Protein AF-A0A673D0E1-F1 (afdb_monomer_lite)

Secondary structure (DSSP, 8-state):
------EETTEE----------SSTT---SEEEEEEEETTEEEEEEEEEEEEESSSSS--SEEEEEEEEEEEPPSS--S---EEEEEEEEEEEE-----------------EEEEEEEEEEEEEES-TT---HHHHHH-SS-EEEEEEEEEEESSPPPHHHHHHHHHHHHHHHHTTSS--

Radius of gyration: 20.03 Å; chains: 1; bounding box: 49×39×61 Å

InterPro domains:
  IPR021748 Protein of unknown function DUF3314 [PF11771] (16-170)

Structure (mmCIF, N/CA/C/O backbone):
data_AF-A0A673D0E1-F1
#
_entry.id   AF-A0A673D0E1-F1
#
loop_
_atom_site.group_PDB
_atom_site.id
_atom_site.type_symbol
_atom_site.label_atom_id
_atom_site.label_alt_id
_atom_site.label_comp_id
_atom_site.label_asym_id
_atom_site.label_entity_id
_atom_site.label_seq_id
_atom_site.pdbx_PDB_ins_code
_atom_site.Cartn_x
_atom_site.Cartn_y
_atom_site.Cartn_z
_atom_site.occupancy
_atom_site.B_iso_or_equiv
_atom_site.auth_seq_id
_atom_site.auth_comp_id
_atom_site.auth_asym_id
_atom_site.auth_atom_id
_atom_site.pdbx_PDB_model_num
ATOM 1 N N . MET A 1 1 ? 26.135 4.355 1.990 1.00 23.53 1 MET A N 1
ATOM 2 C CA . MET A 1 1 ? 25.530 5.507 2.688 1.00 23.53 1 MET A CA 1
ATOM 3 C C . MET A 1 1 ? 24.020 5.327 2.595 1.00 23.53 1 MET A C 1
ATOM 5 O O . MET A 1 1 ? 23.536 5.134 1.491 1.00 23.53 1 MET A O 1
ATOM 9 N N . LYS A 1 2 ? 23.301 5.183 3.714 1.00 25.58 2 LYS A N 1
ATOM 10 C CA . LYS A 1 2 ? 21.845 4.952 3.710 1.00 25.58 2 LYS A CA 1
ATOM 11 C C . LYS A 1 2 ? 21.182 6.188 4.296 1.00 25.58 2 LYS A C 1
ATOM 13 O O . LYS A 1 2 ? 21.363 6.458 5.477 1.00 25.58 2 LYS A O 1
ATOM 18 N N . GLU A 1 3 ? 20.468 6.926 3.461 1.00 24.88 3 GLU A N 1
ATOM 19 C CA . GLU A 1 3 ? 19.667 8.064 3.897 1.00 24.88 3 GLU A CA 1
ATOM 20 C C . GLU A 1 3 ? 18.455 7.566 4.690 1.00 24.88 3 GLU A C 1
ATOM 22 O O . GLU A 1 3 ? 17.753 6.632 4.284 1.00 24.88 3 GLU A O 1
ATOM 27 N N . ILE A 1 4 ? 18.249 8.172 5.856 1.00 34.53 4 ILE A N 1
ATOM 28 C CA . ILE A 1 4 ? 17.108 7.944 6.736 1.00 34.53 4 ILE A CA 1
ATOM 29 C C . ILE A 1 4 ? 16.343 9.266 6.775 1.00 34.53 4 ILE A C 1
ATOM 31 O O . ILE A 1 4 ? 16.843 10.259 7.295 1.00 34.53 4 ILE A O 1
ATOM 35 N N . CYS A 1 5 ? 15.144 9.273 6.197 1.00 30.80 5 CYS A N 1
ATOM 36 C CA . CYS A 1 5 ? 14.224 10.403 6.249 1.00 30.80 5 CYS A CA 1
ATOM 37 C C . CYS A 1 5 ? 13.431 10.367 7.566 1.00 30.80 5 CYS A C 1
ATOM 39 O O . CYS A 1 5 ? 12.703 9.402 7.804 1.00 30.80 5 CYS A O 1
ATOM 41 N N . LEU A 1 6 ? 13.531 11.410 8.394 1.00 36.75 6 LEU A N 1
ATOM 42 C CA . LEU A 1 6 ? 12.628 11.650 9.527 1.00 36.75 6 LEU A CA 1
ATOM 43 C C . LEU A 1 6 ? 11.684 12.803 9.182 1.00 36.75 6 LEU A C 1
ATOM 45 O O . LEU A 1 6 ? 12.136 13.833 8.694 1.00 36.75 6 LEU A O 1
ATOM 49 N N . PHE A 1 7 ? 10.390 12.630 9.453 1.00 33.84 7 PHE A N 1
ATOM 50 C CA . PHE A 1 7 ? 9.336 13.610 9.185 1.00 33.84 7 PHE A CA 1
ATOM 51 C C . PHE A 1 7 ? 8.850 14.230 10.495 1.00 33.84 7 PHE A C 1
ATOM 53 O O . PHE A 1 7 ? 8.348 13.515 11.358 1.00 33.84 7 PHE A O 1
ATOM 60 N N . ASN A 1 8 ? 8.960 15.551 10.633 1.00 34.22 8 ASN A N 1
ATOM 61 C CA . ASN A 1 8 ? 8.348 16.329 11.706 1.00 34.22 8 ASN A CA 1
ATOM 62 C C . ASN A 1 8 ? 7.385 17.347 11.077 1.00 34.22 8 ASN A C 1
ATOM 64 O O . ASN A 1 8 ? 7.804 18.180 10.275 1.00 34.22 8 ASN A O 1
ATOM 68 N N . ASN A 1 9 ? 6.092 17.259 11.404 1.00 30.72 9 ASN A N 1
ATOM 69 C CA . ASN A 1 9 ? 5.038 18.140 10.881 1.00 30.72 9 ASN A CA 1
ATOM 70 C C . ASN A 1 9 ? 5.039 18.281 9.343 1.00 30.72 9 ASN A C 1
ATOM 72 O O . ASN A 1 9 ? 4.954 19.387 8.812 1.00 30.72 9 ASN A O 1
ATOM 76 N N . GLY A 1 10 ? 5.204 17.168 8.617 1.00 37.53 10 GLY A N 1
ATOM 77 C CA . GLY A 1 10 ? 5.241 17.169 7.146 1.00 37.53 10 GLY A CA 1
ATOM 78 C C . GLY A 1 10 ? 6.510 17.775 6.529 1.00 37.53 10 GLY A C 1
ATOM 79 O O . GLY A 1 10 ? 6.596 17.897 5.313 1.00 37.53 10 GLY A O 1
ATOM 80 N N . LYS A 1 11 ? 7.518 18.134 7.335 1.00 31.80 11 LYS A N 1
ATOM 81 C CA . LYS A 1 11 ? 8.852 18.532 6.864 1.00 31.80 11 LYS A CA 1
ATOM 82 C C . LYS A 1 11 ? 9.891 17.505 7.290 1.00 31.80 11 LYS A C 1
ATOM 84 O O . LYS A 1 11 ? 9.876 17.032 8.425 1.00 31.80 11 LYS A O 1
ATOM 89 N N . ALA A 1 12 ? 10.813 17.172 6.391 1.00 37.88 12 ALA A N 1
ATOM 90 C CA . ALA A 1 12 ? 11.964 16.358 6.749 1.00 37.88 12 ALA A CA 1
ATOM 91 C C . ALA A 1 12 ? 12.823 17.131 7.767 1.00 37.88 12 ALA A C 1
ATOM 93 O O . ALA A 1 12 ? 13.423 18.150 7.427 1.00 37.88 12 ALA A O 1
ATOM 94 N N . VAL A 1 13 ? 12.847 16.688 9.025 1.00 35.25 13 VAL A N 1
ATOM 95 C CA . VAL A 1 13 ? 13.674 17.285 10.080 1.00 35.25 13 VAL A CA 1
ATOM 96 C C . VAL A 1 13 ? 14.660 16.225 10.529 1.00 35.25 13 VAL A C 1
ATOM 98 O O . VAL A 1 13 ? 14.299 15.246 11.178 1.00 35.25 13 VAL A O 1
ATOM 101 N N . VAL A 1 14 ? 15.927 16.420 10.174 1.00 37.91 14 VAL A N 1
ATOM 102 C CA . VAL A 1 14 ? 17.034 15.629 10.710 1.00 37.91 14 VAL A CA 1
ATOM 103 C C . VAL A 1 14 ? 17.244 16.057 12.161 1.00 37.91 14 VAL A C 1
ATOM 105 O O . VAL A 1 14 ? 17.975 17.007 12.410 1.00 37.91 14 VAL A O 1
ATOM 108 N N . SER A 1 15 ? 16.585 15.398 13.119 1.00 30.81 15 SER A N 1
ATOM 109 C CA . SER A 1 15 ? 17.061 15.338 14.508 1.00 30.81 15 SER A CA 1
ATOM 110 C C . SER A 1 15 ? 16.283 14.327 15.361 1.00 30.81 15 SER A C 1
ATOM 112 O O . SER A 1 15 ? 15.064 14.215 15.263 1.00 30.81 15 SER A O 1
ATOM 114 N N . SER A 1 16 ? 17.021 13.662 16.254 1.00 31.12 16 SER A N 1
ATOM 115 C CA . SER A 1 16 ? 16.636 12.690 17.293 1.00 31.12 16 SER A CA 1
ATOM 116 C C . SER A 1 16 ? 16.099 11.327 16.829 1.00 31.12 16 SER A C 1
ATOM 118 O O . SER A 1 16 ? 14.975 11.145 16.374 1.00 31.12 16 SER A O 1
ATOM 120 N N . VAL A 1 17 ? 16.991 10.351 16.981 1.00 32.88 17 VAL A N 1
ATOM 121 C CA . VAL A 1 17 ? 16.910 8.949 16.588 1.00 32.88 17 VAL A CA 1
ATOM 122 C C . VAL A 1 17 ? 16.310 8.125 17.733 1.00 32.88 17 VAL A C 1
ATOM 124 O O . VAL A 1 17 ? 16.842 8.155 18.838 1.00 32.88 17 VAL A O 1
ATOM 127 N N . LEU A 1 18 ? 15.278 7.320 17.468 1.00 33.28 18 LEU A N 1
ATOM 128 C CA . LEU A 1 18 ? 14.985 6.125 18.270 1.00 33.28 18 LEU A CA 1
ATOM 129 C C . LEU A 1 18 ? 15.336 4.891 17.435 1.00 33.28 18 LEU A C 1
ATOM 131 O O . LEU A 1 18 ? 14.506 4.294 16.754 1.00 33.28 18 LEU A O 1
ATOM 135 N N . THR A 1 19 ? 16.617 4.534 17.452 1.00 37.56 19 THR A N 1
ATOM 136 C CA . THR A 1 19 ? 17.104 3.217 17.039 1.00 37.56 19 THR A CA 1
ATOM 137 C C . THR A 1 19 ? 16.927 2.263 18.207 1.00 37.56 19 THR A C 1
ATOM 139 O O . THR A 1 19 ? 17.560 2.450 19.244 1.00 37.56 19 THR A O 1
ATOM 142 N N . VAL A 1 20 ? 16.156 1.191 18.034 1.00 35.12 20 VAL A N 1
ATOM 143 C CA . VAL A 1 20 ? 16.346 -0.006 18.863 1.00 35.12 20 VAL A CA 1
ATOM 144 C C . VAL A 1 20 ? 17.598 -0.704 18.332 1.00 35.12 20 VAL A C 1
ATOM 146 O O . VAL A 1 20 ? 17.530 -1.522 17.417 1.00 35.12 20 VAL A O 1
ATOM 149 N N . SER A 1 21 ? 18.770 -0.322 18.842 1.00 34.78 21 SER A N 1
ATOM 150 C CA . SER A 1 21 ? 19.988 -1.110 18.665 1.00 34.78 21 SER A CA 1
ATOM 151 C C . SER A 1 21 ? 19.956 -2.248 19.682 1.00 34.78 21 SER A C 1
ATOM 153 O O . SER A 1 21 ? 20.220 -2.029 20.862 1.00 34.78 21 SER A O 1
ATOM 155 N N . SER A 1 22 ? 19.623 -3.469 19.265 1.00 33.94 22 SER A N 1
ATOM 156 C CA . SER A 1 22 ? 19.934 -4.631 20.099 1.00 33.94 22 SER A CA 1
ATOM 157 C C . SER A 1 22 ? 21.451 -4.829 20.083 1.00 33.94 22 SER A C 1
ATOM 159 O O . SER A 1 22 ? 22.035 -5.012 19.014 1.00 33.94 22 SER A O 1
ATOM 161 N N . TYR A 1 23 ? 22.086 -4.778 21.254 1.00 34.69 23 TYR A N 1
ATOM 162 C CA . TYR A 1 23 ? 23.536 -4.863 21.473 1.00 34.69 23 TYR A CA 1
ATOM 163 C C . TYR A 1 23 ? 24.129 -6.264 21.235 1.00 34.69 23 TYR A C 1
ATOM 165 O O . TYR A 1 23 ? 24.947 -6.732 22.015 1.00 34.69 23 TYR A O 1
ATOM 173 N N . HIS A 1 24 ? 23.756 -6.937 20.146 1.00 31.91 24 HIS A N 1
ATOM 174 C CA . HIS A 1 24 ? 24.491 -8.101 19.661 1.00 31.91 24 HIS A CA 1
ATOM 175 C C . HIS A 1 24 ? 24.636 -8.056 18.138 1.00 31.91 24 HIS A C 1
ATOM 177 O O . HIS A 1 24 ? 23.670 -8.023 17.374 1.00 31.91 24 HIS A O 1
ATOM 183 N N . SER A 1 25 ? 25.895 -8.026 17.708 1.00 40.81 25 SER A N 1
ATOM 184 C CA . SER A 1 25 ? 26.348 -8.038 16.323 1.00 40.81 25 SER A CA 1
ATOM 185 C C . SER A 1 25 ? 25.920 -9.329 15.624 1.00 40.81 25 SER A C 1
ATOM 187 O O . SER A 1 25 ? 26.604 -10.338 15.735 1.00 40.81 25 SER A O 1
ATOM 189 N N . THR A 1 26 ? 24.764 -9.310 14.958 1.00 39.06 26 THR A N 1
ATOM 190 C CA . THR A 1 26 ? 24.375 -10.164 13.805 1.00 39.06 26 THR A CA 1
ATOM 191 C C . THR A 1 26 ? 22.923 -9.934 13.368 1.00 39.06 26 THR A C 1
ATOM 193 O O . THR A 1 26 ? 22.575 -10.303 12.251 1.00 39.06 26 THR A O 1
ATOM 196 N N . SER A 1 27 ? 22.080 -9.269 14.164 1.00 40.31 27 SER A N 1
ATOM 197 C CA . SER A 1 27 ? 20.685 -9.005 13.787 1.00 40.31 27 SER A CA 1
ATOM 198 C C . SER A 1 27 ? 20.469 -7.529 13.442 1.00 40.31 27 SER A C 1
ATOM 200 O O . SER A 1 27 ? 20.112 -6.713 14.288 1.00 40.31 27 SER A O 1
ATOM 202 N N . VAL A 1 28 ? 20.723 -7.151 12.185 1.00 45.75 28 VAL A N 1
ATOM 203 C CA . VAL A 1 28 ? 20.262 -5.854 11.666 1.00 45.75 28 VAL A CA 1
ATOM 204 C C . VAL A 1 28 ? 18.801 -6.032 11.277 1.00 45.75 28 VAL A C 1
ATOM 206 O O . VAL A 1 28 ? 18.504 -6.759 10.329 1.00 45.75 28 VAL A O 1
ATOM 209 N N . SER A 1 29 ? 17.894 -5.379 12.006 1.00 46.56 29 SER A N 1
ATOM 210 C CA . SER A 1 29 ? 16.460 -5.423 11.714 1.00 46.56 29 SER A CA 1
ATOM 211 C C . SER A 1 29 ? 16.198 -5.112 10.232 1.00 46.56 29 SER A C 1
ATOM 213 O O . SER A 1 29 ? 16.750 -4.166 9.664 1.00 46.56 29 SER A O 1
ATOM 215 N N . HIS A 1 30 ? 15.38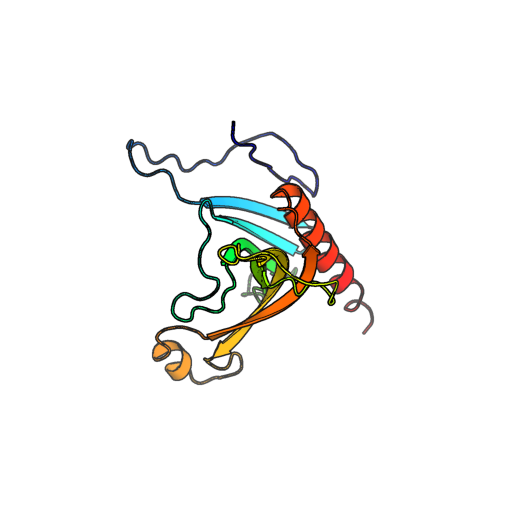2 -5.930 9.566 1.00 54.06 30 HIS A N 1
ATOM 216 C CA . HIS A 1 30 ? 15.152 -5.853 8.117 1.00 54.06 30 HIS A CA 1
ATOM 217 C C . HIS A 1 30 ? 14.231 -4.696 7.690 1.00 54.06 30 HIS A C 1
ATOM 219 O O . HIS A 1 30 ? 13.789 -4.660 6.537 1.00 54.06 30 HIS A O 1
ATOM 225 N N . PHE A 1 31 ? 13.937 -3.756 8.591 1.00 57.72 31 PHE A N 1
ATOM 226 C CA . PHE A 1 31 ? 13.045 -2.638 8.327 1.00 57.72 31 PHE A CA 1
ATOM 227 C C . PHE A 1 31 ? 13.369 -1.383 9.152 1.00 57.72 31 PHE A C 1
ATOM 229 O O . PHE A 1 31 ? 14.019 -1.453 10.193 1.00 57.72 31 PHE A O 1
ATOM 236 N N . TYR A 1 32 ? 12.868 -0.237 8.685 1.00 68.12 32 TYR A N 1
ATOM 237 C CA . TYR A 1 32 ? 12.863 1.042 9.410 1.00 68.12 32 TYR A CA 1
ATOM 238 C C . TYR A 1 32 ? 11.431 1.391 9.827 1.00 68.12 32 TYR A C 1
ATOM 240 O O . TYR A 1 32 ? 10.517 1.163 9.032 1.00 68.12 32 TYR A O 1
ATOM 248 N N . ILE A 1 33 ? 11.239 1.948 11.030 1.00 75.56 33 ILE A N 1
ATOM 249 C CA . ILE A 1 33 ? 9.941 2.446 11.515 1.00 75.56 33 ILE A CA 1
ATOM 250 C C . ILE A 1 33 ? 10.039 3.945 11.791 1.00 75.56 33 ILE A C 1
ATOM 252 O O . ILE A 1 33 ? 11.016 4.398 12.380 1.00 75.56 33 ILE A O 1
ATOM 256 N N . GLY A 1 34 ? 9.015 4.696 11.396 1.00 79.44 34 GLY A N 1
ATOM 257 C CA . GLY A 1 34 ? 8.813 6.085 11.803 1.00 79.44 34 GLY A CA 1
ATOM 258 C C . GLY A 1 34 ? 7.341 6.353 12.092 1.00 79.44 34 GLY A C 1
ATOM 259 O O . GLY A 1 34 ? 6.479 5.587 11.670 1.00 79.44 34 GLY A O 1
ATOM 260 N N . GLN A 1 35 ? 7.038 7.433 12.804 1.00 83.00 35 GLN A N 1
ATOM 2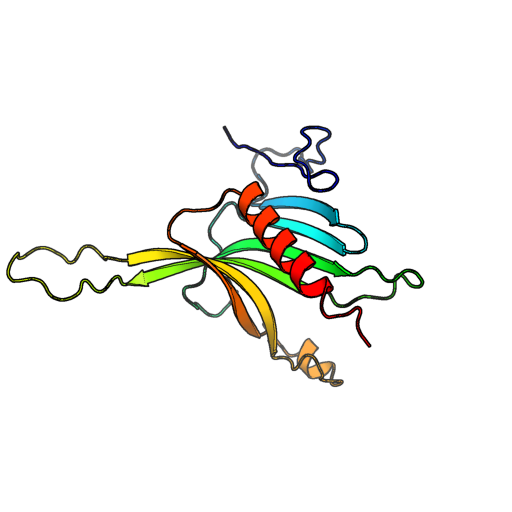61 C CA . GLN A 1 35 ? 5.664 7.862 13.048 1.00 83.00 35 GLN A CA 1
ATOM 262 C C . GLN A 1 35 ? 5.581 9.384 13.014 1.00 83.00 35 GLN A C 1
ATOM 264 O O . GLN A 1 35 ? 6.482 10.059 13.504 1.00 83.00 35 GLN A O 1
ATOM 269 N N . PHE A 1 36 ? 4.499 9.912 12.454 1.00 81.25 36 PHE A N 1
ATOM 270 C CA . PHE A 1 36 ? 4.193 11.339 12.467 1.00 81.25 36 PHE A CA 1
ATOM 271 C C . PHE A 1 36 ? 2.677 11.559 12.517 1.00 81.25 36 PHE A C 1
ATOM 273 O O . PHE A 1 36 ? 1.898 10.633 12.281 1.00 81.25 36 PHE A O 1
ATOM 280 N N . CYS A 1 37 ? 2.263 12.786 12.827 1.00 81.94 37 CYS A N 1
ATOM 281 C CA . CYS A 1 37 ? 0.866 13.203 12.755 1.00 81.94 37 CYS A CA 1
ATOM 282 C C . CYS A 1 37 ? 0.684 14.279 11.677 1.00 81.94 37 CYS A C 1
ATOM 284 O O . C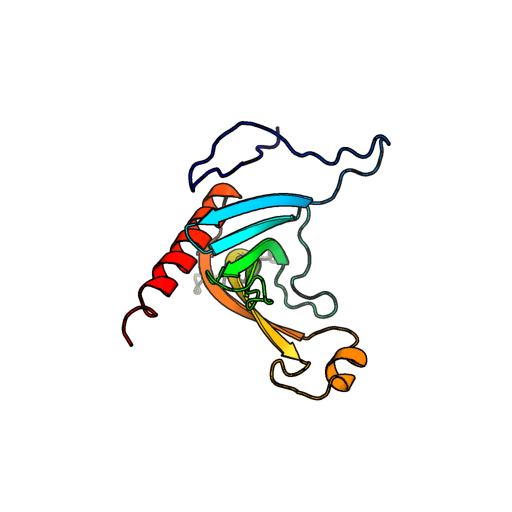YS A 1 37 ? 1.549 15.135 11.490 1.00 81.94 37 CYS A O 1
ATOM 286 N N . LEU A 1 38 ? -0.451 14.232 10.987 1.00 81.00 38 LEU A N 1
ATOM 287 C CA . LEU A 1 38 ? -0.934 15.216 10.026 1.00 81.00 38 LEU A CA 1
ATOM 288 C C . LEU A 1 38 ? -2.340 15.640 10.472 1.00 81.00 38 LEU A C 1
ATOM 290 O O . LEU A 1 38 ? -3.327 14.959 10.195 1.00 81.00 38 LEU A O 1
ATOM 294 N N . GLY A 1 39 ? -2.422 16.717 11.256 1.00 82.88 39 GLY A N 1
ATOM 295 C CA . GLY A 1 39 ? -3.658 17.091 11.951 1.00 82.88 39 GLY A CA 1
ATOM 296 C C . GLY A 1 39 ? -4.139 15.968 12.881 1.00 82.88 39 GLY A C 1
ATOM 297 O O . GLY A 1 39 ? -3.380 15.487 13.719 1.00 82.88 39 GLY A O 1
ATOM 298 N N . GLN A 1 40 ? -5.385 15.524 12.695 1.00 84.38 40 GLN A N 1
ATOM 299 C CA . GLN A 1 40 ? -5.989 14.396 13.419 1.00 84.38 40 GLN A CA 1
ATOM 300 C C . GLN A 1 40 ? -5.592 13.016 12.858 1.00 84.38 40 GLN A C 1
ATOM 302 O O . GLN A 1 40 ? -6.099 12.000 13.315 1.00 84.38 40 GLN A O 1
ATOM 307 N N . ILE A 1 41 ? -4.713 12.928 11.857 1.00 84.50 41 ILE A N 1
ATOM 308 C CA . ILE A 1 41 ? -4.269 11.643 11.305 1.00 84.50 41 ILE A CA 1
ATOM 309 C C . ILE A 1 41 ? -2.906 11.280 11.883 1.00 84.50 41 ILE A C 1
ATOM 311 O O . ILE A 1 41 ? -1.937 12.012 11.708 1.00 84.50 41 ILE A O 1
ATOM 315 N N . ARG A 1 42 ? -2.792 10.108 12.502 1.00 86.62 42 ARG A N 1
ATOM 316 C CA . ARG A 1 42 ? -1.518 9.491 12.878 1.00 86.62 42 ARG A CA 1
ATOM 317 C C . ARG A 1 42 ? -1.094 8.502 11.798 1.00 86.62 42 ARG A C 1
ATOM 319 O O . ARG A 1 42 ? -1.866 7.629 11.417 1.00 86.62 42 ARG A O 1
ATOM 326 N N . VAL A 1 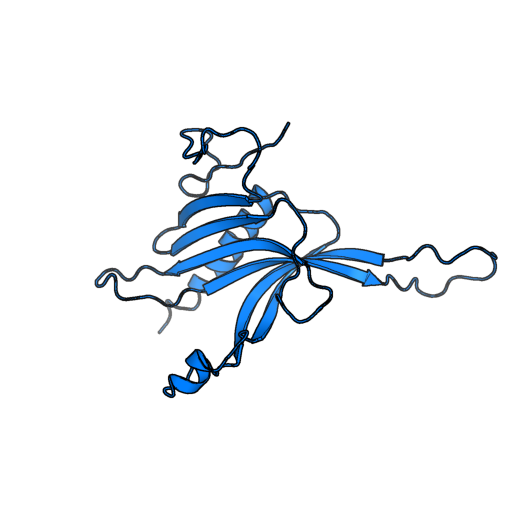43 ? 0.150 8.607 11.344 1.00 85.50 43 VAL A N 1
ATOM 327 C CA . VAL A 1 43 ? 0.729 7.715 10.336 1.00 85.50 43 VAL A CA 1
ATOM 328 C C . VAL A 1 43 ? 1.966 7.034 10.907 1.00 85.50 43 VAL A C 1
ATOM 330 O O . VAL A 1 43 ? 2.921 7.705 11.294 1.00 85.50 43 VAL A O 1
ATOM 333 N N . THR A 1 44 ? 1.973 5.701 10.931 1.00 87.81 44 THR A N 1
ATOM 334 C CA . THR A 1 44 ? 3.151 4.888 11.267 1.00 87.81 44 THR A CA 1
ATOM 335 C C . THR A 1 44 ? 3.697 4.229 10.005 1.00 87.81 44 THR A C 1
ATOM 337 O O . THR A 1 44 ? 3.026 3.416 9.372 1.00 87.81 44 THR A O 1
ATOM 340 N N . THR A 1 45 ? 4.934 4.553 9.656 1.00 87.31 45 THR A N 1
ATOM 341 C CA . THR A 1 45 ? 5.637 4.100 8.455 1.00 87.31 45 THR A CA 1
ATOM 342 C C . THR A 1 45 ? 6.537 2.914 8.768 1.00 87.31 45 THR A C 1
ATOM 344 O O . THR A 1 45 ? 7.271 2.933 9.750 1.00 87.31 45 THR A O 1
ATOM 347 N N . PHE A 1 46 ? 6.545 1.918 7.887 1.00 85.75 46 PHE A N 1
ATOM 348 C CA . PHE A 1 46 ? 7.427 0.756 7.914 1.00 85.75 46 PHE A CA 1
ATOM 349 C C . PHE A 1 46 ? 8.076 0.607 6.536 1.00 85.75 46 PHE A C 1
ATOM 351 O O . PHE A 1 46 ? 7.372 0.527 5.532 1.00 85.75 46 PHE A O 1
ATOM 358 N N . ARG A 1 47 ? 9.406 0.538 6.457 1.00 85.25 47 ARG A N 1
ATOM 359 C CA . ARG A 1 47 ? 10.128 0.306 5.194 1.00 85.25 47 ARG A CA 1
ATOM 360 C C . ARG A 1 47 ? 10.817 -1.042 5.204 1.00 85.25 47 ARG A C 1
ATOM 362 O O . ARG A 1 47 ? 11.628 -1.278 6.086 1.00 85.25 47 ARG A O 1
ATOM 369 N N . TYR A 1 48 ? 10.605 -1.853 4.176 1.00 81.81 48 TYR A N 1
ATOM 370 C CA . TYR A 1 48 ? 11.251 -3.153 4.019 1.00 81.81 48 TYR A CA 1
ATOM 371 C C . TYR A 1 48 ? 12.582 -3.031 3.260 1.00 81.81 48 TYR A C 1
ATOM 373 O O . TYR A 1 48 ? 12.649 -2.507 2.144 1.00 81.81 48 TYR A O 1
ATOM 381 N N . CYS A 1 49 ? 13.663 -3.547 3.852 1.00 75.62 49 CYS A N 1
ATOM 382 C CA . CYS A 1 49 ? 14.996 -3.548 3.238 1.00 75.62 49 CYS A CA 1
ATOM 383 C C . CYS A 1 49 ? 15.109 -4.525 2.058 1.00 75.62 49 CYS A C 1
ATOM 385 O O . CYS A 1 49 ? 15.946 -4.321 1.180 1.00 75.62 49 CYS A O 1
ATOM 387 N N . LYS A 1 50 ? 14.264 -5.560 2.025 1.00 77.06 50 LYS A N 1
ATOM 388 C CA . LYS A 1 50 ? 14.171 -6.548 0.945 1.00 77.06 50 LYS A CA 1
ATOM 389 C C . LYS A 1 50 ? 12.749 -6.561 0.377 1.00 77.06 50 LYS A C 1
ATOM 391 O O . LYS A 1 50 ? 11.809 -6.393 1.162 1.00 77.06 50 LYS A O 1
ATOM 396 N N . PRO A 1 51 ? 12.576 -6.777 -0.938 1.00 71.12 51 PRO A N 1
ATOM 397 C CA . PRO A 1 51 ? 11.259 -7.033 -1.498 1.00 71.12 51 PRO A CA 1
ATOM 398 C C . PRO A 1 51 ? 10.587 -8.182 -0.760 1.00 71.12 51 PRO A C 1
ATOM 400 O O . PRO A 1 51 ? 11.167 -9.254 -0.600 1.00 71.12 51 PRO A O 1
ATOM 403 N N . THR A 1 52 ? 9.383 -7.929 -0.267 1.00 81.25 52 THR A N 1
ATOM 404 C CA . THR A 1 52 ? 8.579 -8.939 0.420 1.00 81.25 52 THR A CA 1
ATOM 405 C C . THR A 1 52 ? 7.305 -9.138 -0.384 1.00 81.25 52 THR A C 1
ATOM 407 O O . THR A 1 52 ? 6.731 -8.136 -0.804 1.00 81.25 52 THR A O 1
ATOM 410 N N . PRO A 1 53 ? 6.822 -10.369 -0.591 1.00 84.94 53 PRO A N 1
ATOM 411 C CA . PRO A 1 53 ? 5.505 -10.577 -1.176 1.00 84.94 53 PRO A CA 1
ATOM 412 C C . PRO A 1 53 ? 4.425 -9.764 -0.449 1.00 84.94 53 PRO A C 1
ATOM 414 O O . PRO A 1 53 ? 4.463 -9.594 0.782 1.00 84.94 53 PRO A O 1
ATOM 417 N N . TYR A 1 54 ? 3.480 -9.216 -1.212 1.00 80.25 54 TYR A N 1
ATOM 418 C CA . TYR A 1 54 ? 2.362 -8.458 -0.659 1.00 80.25 54 TYR A CA 1
ATOM 419 C C . TYR A 1 54 ? 1.549 -9.334 0.309 1.00 80.25 54 TYR A C 1
ATOM 421 O O . TYR A 1 54 ? 1.436 -8.984 1.490 1.00 80.25 54 TYR A O 1
ATOM 429 N N . LEU A 1 55 ? 1.132 -10.523 -0.144 1.00 77.12 55 LEU A N 1
ATOM 430 C CA . LEU A 1 55 ? 0.505 -11.569 0.671 1.00 77.12 55 LEU A CA 1
ATOM 431 C C . LEU A 1 55 ? 1.508 -12.667 1.048 1.00 77.12 55 LEU A C 1
ATOM 433 O O . LEU A 1 55 ? 2.426 -12.970 0.293 1.00 77.12 55 LEU A O 1
ATOM 437 N N . ALA A 1 56 ? 1.326 -13.283 2.218 1.00 68.88 56 ALA A N 1
ATOM 438 C CA . ALA A 1 56 ? 2.266 -14.279 2.743 1.00 68.88 56 ALA A CA 1
ATOM 439 C C . ALA A 1 56 ? 2.195 -15.644 2.033 1.00 68.88 56 ALA A C 1
ATOM 441 O O . ALA A 1 56 ? 3.211 -16.325 1.930 1.00 68.88 56 ALA A O 1
ATOM 442 N N . ARG A 1 57 ? 1.008 -16.054 1.562 1.00 69.88 57 ARG A N 1
ATOM 443 C CA . ARG A 1 57 ? 0.771 -17.392 0.983 1.00 69.88 57 ARG A CA 1
ATOM 444 C C . ARG A 1 57 ? 0.552 -17.410 -0.525 1.00 69.88 57 ARG A C 1
ATOM 446 O O . ARG A 1 57 ? 0.821 -18.423 -1.159 1.00 69.88 57 ARG A O 1
ATOM 453 N N . VAL A 1 58 ? 0.046 -16.319 -1.093 1.00 73.81 58 VAL A N 1
ATOM 454 C CA . VAL A 1 58 ? -0.314 -16.248 -2.512 1.00 73.81 58 VAL A CA 1
ATOM 455 C C . VAL A 1 58 ? 0.691 -15.360 -3.224 1.00 73.81 58 VAL A C 1
ATOM 457 O O . VAL A 1 58 ? 0.875 -14.202 -2.849 1.00 73.81 58 VAL A O 1
ATOM 460 N N . ASN A 1 59 ? 1.333 -15.899 -4.260 1.00 80.12 59 ASN A N 1
ATOM 461 C CA . ASN A 1 59 ? 2.169 -15.097 -5.138 1.00 80.12 59 ASN A CA 1
ATOM 462 C C . ASN A 1 59 ? 1.275 -14.304 -6.095 1.00 80.12 59 ASN A C 1
ATOM 464 O O . ASN A 1 59 ? 0.787 -14.839 -7.086 1.00 80.12 59 ASN A O 1
ATOM 468 N N . THR A 1 60 ? 1.064 -13.029 -5.784 1.00 83.06 60 THR A N 1
ATOM 469 C CA . THR A 1 60 ? 0.302 -12.105 -6.631 1.00 83.06 60 THR A CA 1
ATOM 470 C C . THR A 1 60 ? 1.171 -11.405 -7.677 1.00 83.06 60 THR A C 1
ATOM 472 O O . THR A 1 60 ? 0.657 -10.589 -8.428 1.00 83.06 60 THR A O 1
ATOM 475 N N . GLY A 1 61 ? 2.489 -11.645 -7.693 1.00 89.31 61 GLY A N 1
ATOM 476 C CA . GLY A 1 61 ? 3.444 -10.840 -8.465 1.00 89.31 61 GLY A CA 1
ATOM 477 C C . GLY A 1 61 ? 3.699 -9.439 -7.889 1.00 89.31 61 GLY A C 1
ATOM 478 O O . GLY A 1 61 ? 4.555 -8.722 -8.400 1.00 89.31 61 GLY A O 1
ATOM 479 N N . LEU A 1 62 ? 3.010 -9.072 -6.801 1.00 91.81 62 LEU A N 1
ATOM 480 C CA . LEU A 1 62 ? 3.118 -7.775 -6.142 1.00 91.81 62 LEU A CA 1
ATOM 481 C C . LEU A 1 62 ? 4.034 -7.864 -4.916 1.00 91.81 62 LEU A C 1
ATOM 483 O O . LEU A 1 62 ? 3.839 -8.697 -4.024 1.00 91.81 62 LEU A O 1
ATOM 487 N N . TYR A 1 63 ? 5.000 -6.957 -4.829 1.00 91.62 63 TYR A N 1
ATOM 488 C CA . TYR A 1 63 ? 5.994 -6.924 -3.760 1.00 91.62 63 TYR A CA 1
ATOM 489 C C . TYR A 1 63 ? 5.939 -5.598 -3.013 1.00 91.62 63 TYR A C 1
ATOM 491 O O . TYR A 1 63 ? 5.973 -4.531 -3.616 1.00 91.62 63 TYR A O 1
ATOM 499 N N . LYS A 1 64 ? 5.883 -5.644 -1.680 1.00 89.81 64 LYS A N 1
ATOM 500 C CA . LYS A 1 64 ? 5.850 -4.455 -0.819 1.00 89.81 64 LYS A CA 1
ATOM 501 C C . LYS A 1 64 ? 7.249 -3.933 -0.512 1.00 89.81 64 LYS A C 1
ATOM 503 O O . LYS A 1 64 ? 8.164 -4.687 -0.167 1.00 89.81 64 LYS A O 1
ATOM 508 N N . ARG A 1 65 ? 7.374 -2.610 -0.574 1.00 91.00 65 ARG A N 1
ATOM 509 C CA . ARG A 1 65 ? 8.570 -1.839 -0.222 1.00 91.00 65 ARG A CA 1
ATOM 510 C C . ARG A 1 65 ? 8.352 -0.977 1.013 1.00 91.00 65 ARG A C 1
ATOM 512 O O . ARG A 1 65 ? 9.257 -0.873 1.842 1.00 91.00 65 ARG A O 1
ATOM 519 N N . MET A 1 66 ? 7.158 -0.411 1.174 1.00 91.19 66 MET A N 1
ATOM 520 C CA . MET A 1 66 ? 6.757 0.328 2.375 1.00 91.19 66 MET A CA 1
ATOM 521 C C . MET A 1 66 ? 5.320 -0.007 2.772 1.00 91.19 66 MET A C 1
ATOM 523 O O . MET A 1 66 ? 4.511 -0.373 1.922 1.00 91.19 66 MET A O 1
ATOM 527 N N . ARG A 1 67 ? 5.020 0.119 4.066 1.00 92.19 67 ARG A N 1
ATOM 528 C CA . ARG A 1 67 ? 3.678 0.071 4.651 1.00 92.19 67 ARG A CA 1
ATOM 529 C C . ARG A 1 67 ? 3.461 1.329 5.475 1.00 92.19 67 ARG A C 1
ATOM 531 O O . ARG A 1 67 ? 4.332 1.697 6.260 1.00 92.19 67 ARG A O 1
ATOM 538 N N . TRP A 1 68 ? 2.279 1.909 5.377 1.00 92.75 68 TRP A N 1
ATOM 539 C CA . TRP A 1 68 ? 1.807 2.933 6.292 1.00 92.75 68 TRP A CA 1
ATOM 540 C C . TRP A 1 68 ? 0.553 2.437 6.997 1.00 92.75 68 TRP A C 1
ATOM 542 O O . TRP A 1 68 ? -0.377 1.952 6.357 1.00 92.75 68 TRP A O 1
ATOM 552 N N . ASN A 1 69 ? 0.544 2.551 8.319 1.00 91.81 69 ASN A N 1
ATOM 553 C CA . ASN A 1 69 ? -0.657 2.390 9.121 1.00 91.81 69 ASN A CA 1
ATOM 554 C C . ASN A 1 69 ? -1.191 3.786 9.399 1.00 91.81 69 ASN A C 1
ATOM 556 O O . ASN A 1 69 ? -0.472 4.611 9.961 1.00 91.81 69 ASN A O 1
ATOM 560 N N . VAL A 1 70 ? -2.423 4.038 8.992 1.00 90.75 70 VAL A N 1
ATOM 561 C CA . VAL A 1 70 ? -3.081 5.330 9.111 1.00 90.75 70 VAL A CA 1
ATOM 562 C C . VAL A 1 70 ? -4.208 5.177 10.114 1.00 90.75 70 VAL A C 1
ATOM 564 O O . VAL A 1 70 ? -5.081 4.330 9.959 1.00 90.75 70 VAL A O 1
ATOM 567 N N . GLN A 1 71 ? -4.162 5.988 11.160 1.00 89.50 71 GLN A N 1
ATOM 568 C CA . GLN A 1 71 ? -5.167 6.027 12.205 1.00 89.50 71 GLN A CA 1
ATOM 569 C C . GLN A 1 71 ? -5.738 7.440 12.269 1.00 89.50 71 GLN A C 1
ATOM 571 O O . GLN A 1 71 ? -4.994 8.405 12.449 1.00 89.50 71 GLN A O 1
ATOM 576 N N . ARG A 1 72 ? -7.055 7.572 12.126 1.00 86.38 72 ARG A N 1
ATOM 577 C CA . ARG A 1 72 ? -7.758 8.845 12.332 1.00 86.38 72 ARG A CA 1
ATOM 578 C C . ARG A 1 72 ? -8.059 8.972 13.821 1.00 86.38 72 ARG A C 1
ATOM 580 O O . ARG A 1 72 ? -8.477 8.000 14.431 1.00 86.38 72 ARG A O 1
ATOM 587 N N . LEU A 1 73 ? -7.744 10.105 14.429 1.00 80.94 73 LEU A N 1
ATOM 588 C CA . LEU A 1 73 ? -7.919 10.351 15.857 1.00 80.94 73 LEU A CA 1
ATOM 589 C C . LEU A 1 73 ? -9.205 11.155 16.046 1.00 80.94 73 LEU A C 1
ATOM 591 O O . LEU A 1 73 ? -9.292 12.287 15.574 1.00 80.94 73 LEU A O 1
ATOM 595 N N . GLU A 1 74 ? -10.188 10.577 16.729 1.00 75.19 74 GLU A N 1
ATOM 596 C CA . GLU A 1 74 ? -11.372 11.309 17.181 1.00 75.19 74 GLU A CA 1
ATOM 597 C C . GLU A 1 74 ? -11.081 11.961 18.538 1.00 75.19 74 GLU A C 1
ATOM 599 O O . GLU A 1 74 ? -10.319 11.431 19.347 1.00 75.19 74 GLU A O 1
ATOM 604 N N . TYR A 1 75 ? -11.638 13.153 18.764 1.00 61.62 75 TYR A N 1
ATOM 605 C CA . TYR A 1 75 ? -11.257 14.027 19.880 1.00 61.62 75 TYR A CA 1
ATOM 606 C C . TYR A 1 75 ? -11.653 13.496 21.268 1.00 61.62 75 TYR A C 1
ATOM 608 O O . TYR A 1 75 ? -11.098 13.967 22.258 1.00 61.62 75 TYR A O 1
ATOM 616 N N . GLU A 1 76 ? -12.588 12.546 21.361 1.00 54.19 76 GLU A N 1
ATOM 617 C CA . GLU A 1 76 ? -13.251 12.246 22.639 1.00 54.19 76 GLU A CA 1
ATOM 618 C C . GLU A 1 76 ? -13.003 10.842 23.194 1.00 54.19 76 GLU A C 1
ATOM 620 O O . GLU A 1 76 ? -13.174 10.639 24.394 1.00 54.19 76 GLU A O 1
ATOM 625 N N . MET A 1 77 ? -12.529 9.875 22.405 1.00 51.75 77 MET A N 1
ATOM 626 C CA . MET A 1 77 ? -12.249 8.534 22.921 1.00 51.75 77 MET A CA 1
ATOM 627 C C . MET A 1 77 ? -11.065 7.914 22.172 1.00 51.75 77 MET A C 1
ATOM 629 O O . MET A 1 77 ? -11.108 7.748 20.958 1.00 51.75 77 MET A O 1
ATOM 633 N N . GLU A 1 78 ? -10.034 7.458 22.894 1.00 50.84 78 GLU A N 1
ATOM 634 C CA . GLU A 1 78 ? -9.018 6.520 22.373 1.00 50.84 78 GLU A CA 1
ATOM 635 C C . GLU A 1 78 ? -9.623 5.129 22.050 1.00 50.84 78 GLU A C 1
ATOM 637 O O . GLU A 1 78 ? -8.930 4.110 22.062 1.00 50.84 78 GLU A O 1
ATOM 642 N N . LEU A 1 79 ? -10.929 5.056 21.767 1.00 51.56 79 LEU A N 1
ATOM 643 C CA . LEU A 1 79 ? -11.582 3.854 21.285 1.00 51.56 79 LEU A CA 1
ATOM 644 C C . LEU A 1 79 ? -11.219 3.678 19.814 1.00 51.56 79 LEU A C 1
ATOM 646 O O . LEU A 1 79 ? -11.759 4.328 18.930 1.00 51.56 79 LEU A O 1
ATOM 650 N N . GLN A 1 80 ? -10.234 2.811 19.600 1.00 50.97 80 GLN A N 1
ATOM 651 C CA . GLN A 1 80 ? -10.114 1.897 18.466 1.00 50.97 80 GLN A CA 1
ATOM 652 C C . GLN A 1 80 ? -10.712 2.405 17.144 1.00 50.97 80 GLN A C 1
ATOM 654 O O . GLN A 1 80 ? -11.629 1.816 16.584 1.00 50.97 80 GLN A O 1
ATOM 659 N N . THR A 1 81 ? -10.155 3.500 16.636 1.00 56.66 81 THR A N 1
ATOM 660 C CA . THR A 1 81 ? -10.501 4.000 15.310 1.00 56.66 81 THR A CA 1
ATOM 661 C C . THR A 1 81 ? -10.022 3.036 14.228 1.00 56.66 81 THR A C 1
ATOM 663 O O . THR A 1 81 ? -8.994 2.363 14.392 1.00 56.66 81 THR A O 1
ATOM 666 N N . ASP A 1 82 ? -10.785 2.962 13.134 1.00 67.25 82 ASP A N 1
ATOM 667 C CA . ASP A 1 82 ? -10.488 2.106 11.988 1.00 67.25 82 ASP A CA 1
ATOM 668 C C . ASP A 1 82 ? -9.063 2.381 11.476 1.00 67.25 82 ASP A C 1
ATOM 670 O O . ASP A 1 82 ? -8.660 3.530 11.242 1.00 67.25 82 ASP A O 1
ATOM 674 N N . LYS A 1 83 ? -8.256 1.320 11.394 1.00 81.38 83 LYS A N 1
ATOM 675 C CA . LYS A 1 83 ? -6.846 1.400 11.001 1.00 81.38 83 LYS A CA 1
ATOM 676 C C . LYS A 1 83 ? -6.745 1.061 9.530 1.00 81.38 83 LYS A C 1
ATOM 678 O O . LYS A 1 83 ? -6.789 -0.099 9.132 1.00 81.38 83 LYS A O 1
ATOM 683 N N . GLU A 1 84 ? -6.510 2.082 8.722 1.00 90.88 84 GLU A N 1
ATOM 684 C CA . GLU A 1 84 ? -6.305 1.905 7.295 1.00 90.88 84 GLU A CA 1
ATOM 685 C C . GLU A 1 84 ? -4.841 1.531 7.019 1.00 90.88 84 GLU A C 1
ATOM 687 O O . GLU A 1 84 ? -3.901 2.145 7.537 1.00 90.88 84 GLU A O 1
ATOM 692 N N . HIS A 1 85 ? -4.626 0.528 6.170 1.00 90.81 85 HIS A N 1
ATOM 693 C CA . HIS A 1 85 ? -3.290 0.085 5.782 1.00 90.81 85 HIS A CA 1
ATOM 694 C C . HIS A 1 85 ? -3.016 0.414 4.314 1.00 90.81 85 HIS A C 1
ATOM 696 O O . HIS A 1 85 ? -3.743 -0.015 3.420 1.00 90.81 85 HIS A O 1
ATOM 702 N N . PHE A 1 86 ? -1.927 1.135 4.062 1.00 94.56 86 PHE A N 1
ATOM 703 C CA . PHE A 1 86 ? -1.470 1.503 2.723 1.00 94.56 86 PHE A CA 1
ATOM 704 C C . PHE A 1 86 ? -0.095 0.913 2.452 1.00 94.56 86 PHE A C 1
ATOM 706 O O . PHE A 1 86 ? 0.712 0.742 3.368 1.00 94.56 86 PHE A O 1
ATOM 713 N N . PHE A 1 87 ? 0.194 0.623 1.189 1.00 94.19 87 PHE A N 1
ATOM 714 C CA . PHE A 1 87 ? 1.440 -0.008 0.782 1.00 94.19 87 PHE A CA 1
ATOM 715 C C . PHE A 1 87 ? 1.999 0.629 -0.485 1.00 94.19 87 PHE A C 1
ATOM 717 O O . PHE A 1 87 ? 1.273 0.841 -1.457 1.00 94.19 87 PHE A O 1
ATOM 724 N N . LEU A 1 88 ? 3.311 0.869 -0.471 1.00 95.56 88 LEU A N 1
ATOM 725 C CA . LEU A 1 88 ? 4.094 1.076 -1.683 1.00 95.56 88 LEU A CA 1
ATOM 726 C C . LEU A 1 88 ? 4.505 -0.297 -2.180 1.00 95.56 88 LEU A C 1
ATOM 728 O O . LEU A 1 88 ? 5.251 -1.008 -1.490 1.00 95.56 88 LEU A O 1
ATOM 732 N N . CYS A 1 89 ? 4.039 -0.636 -3.367 1.00 95.38 89 CYS A N 1
ATOM 733 C CA . CYS A 1 89 ? 4.329 -1.895 -4.008 1.00 95.38 89 CYS A CA 1
ATOM 734 C C . CYS A 1 89 ? 4.983 -1.683 -5.366 1.00 95.38 89 CYS A C 1
ATOM 736 O O . CYS A 1 89 ? 4.929 -0.597 -5.943 1.00 95.38 89 CYS A O 1
ATOM 738 N N . TYR A 1 90 ? 5.609 -2.745 -5.853 1.00 95.31 90 TYR A N 1
ATOM 739 C CA . TYR A 1 90 ? 5.946 -2.872 -7.254 1.00 95.31 90 TYR A CA 1
ATOM 740 C C . TYR A 1 90 ? 5.475 -4.215 -7.797 1.00 95.31 90 TYR A C 1
ATOM 742 O O . TYR A 1 90 ? 5.366 -5.196 -7.055 1.00 95.31 90 TYR A O 1
ATOM 750 N N . GLU A 1 91 ? 5.262 -4.252 -9.099 1.00 94.88 91 GLU A N 1
ATOM 751 C CA . GLU A 1 91 ? 5.062 -5.458 -9.896 1.00 94.88 91 GLU A CA 1
ATOM 752 C C . GLU A 1 91 ? 5.943 -5.379 -11.146 1.00 94.88 91 GLU A C 1
ATOM 754 O O . GLU A 1 91 ? 6.255 -4.288 -11.622 1.00 94.88 91 GLU A O 1
ATOM 759 N N . ASP A 1 92 ? 6.387 -6.521 -11.662 1.00 92.94 92 ASP A N 1
ATOM 760 C CA . ASP A 1 92 ? 7.158 -6.574 -12.904 1.00 92.94 92 ASP A CA 1
ATOM 761 C C . ASP A 1 92 ? 6.183 -6.886 -14.062 1.00 92.94 92 ASP A C 1
ATOM 763 O O . ASP A 1 92 ? 5.588 -7.963 -14.116 1.00 92.94 92 ASP A O 1
ATOM 767 N N . VAL A 1 93 ? 5.985 -5.931 -14.975 1.00 89.69 93 VAL A N 1
ATOM 768 C CA . VAL A 1 93 ? 4.981 -5.975 -16.056 1.00 89.69 93 VAL A CA 1
ATOM 769 C C . VAL A 1 93 ? 5.660 -6.194 -17.404 1.00 89.69 93 VAL A C 1
ATOM 771 O O . VAL A 1 93 ? 6.674 -5.570 -17.705 1.00 89.69 93 VAL A O 1
ATOM 774 N N . LEU A 1 94 ? 5.095 -7.054 -18.254 1.00 87.06 94 LEU A N 1
ATOM 775 C CA . LEU A 1 94 ? 5.603 -7.276 -19.611 1.00 87.06 94 LEU A CA 1
ATOM 776 C C . LEU A 1 94 ? 5.320 -6.073 -20.517 1.00 87.06 94 LEU A C 1
ATOM 778 O O . LEU A 1 94 ? 4.163 -5.736 -20.772 1.00 87.06 94 LEU A O 1
ATOM 782 N N . VAL A 1 95 ? 6.373 -5.486 -21.081 1.00 78.06 95 VAL A N 1
ATOM 783 C CA . VAL A 1 95 ? 6.257 -4.466 -22.124 1.00 78.06 95 VAL A CA 1
ATOM 784 C C . VAL A 1 95 ? 6.085 -5.164 -23.465 1.00 78.06 95 VAL A C 1
ATOM 786 O O . VAL A 1 95 ? 7.023 -5.740 -24.020 1.00 78.06 95 VAL A O 1
ATOM 789 N N . ARG A 1 96 ? 4.866 -5.116 -24.006 1.00 67.38 96 ARG A N 1
ATOM 790 C CA . ARG A 1 96 ? 4.626 -5.505 -25.396 1.00 67.38 96 ARG A CA 1
ATOM 791 C C . ARG A 1 96 ? 5.004 -4.327 -26.281 1.00 67.38 96 ARG A C 1
ATOM 793 O O . ARG A 1 96 ? 4.283 -3.335 -26.325 1.00 67.38 96 ARG A O 1
ATOM 800 N N . HIS A 1 97 ? 6.140 -4.422 -26.963 1.00 59.81 97 HIS A N 1
ATOM 801 C CA . HIS A 1 97 ? 6.436 -3.489 -28.043 1.00 59.81 97 HIS A CA 1
ATOM 802 C C . HIS A 1 97 ? 5.375 -3.668 -29.130 1.00 59.81 97 HIS A C 1
ATOM 804 O O . HIS A 1 97 ? 5.157 -4.786 -29.601 1.00 59.81 97 HIS A O 1
ATOM 810 N N . ALA A 1 98 ? 4.691 -2.579 -29.487 1.00 52.19 98 ALA A N 1
ATOM 811 C CA . ALA A 1 98 ? 3.860 -2.548 -30.679 1.00 52.19 98 ALA A CA 1
ATOM 812 C C . ALA A 1 98 ? 4.743 -2.930 -31.874 1.00 52.19 98 ALA A C 1
ATOM 814 O O . ALA A 1 98 ? 5.860 -2.427 -32.012 1.00 52.19 98 ALA A O 1
ATOM 815 N N . GLU A 1 99 ? 4.262 -3.889 -32.656 1.00 54.22 99 GLU A N 1
ATOM 816 C CA . GLU A 1 99 ? 4.970 -4.551 -33.744 1.00 54.22 99 GLU A CA 1
ATOM 817 C C . GLU A 1 99 ? 5.765 -3.560 -34.607 1.00 54.22 99 GLU A C 1
ATOM 819 O O . GLU A 1 99 ? 5.205 -2.737 -35.325 1.00 54.22 99 GLU A O 1
ATOM 824 N N . SER A 1 100 ? 7.092 -3.661 -34.552 1.00 51.66 100 SER A N 1
ATOM 825 C CA . SER A 1 100 ? 7.965 -3.180 -35.619 1.00 51.66 100 SER A CA 1
ATOM 826 C C . SER A 1 100 ? 9.051 -4.224 -35.860 1.00 51.66 100 SER A C 1
ATOM 828 O O . SER A 1 100 ? 9.980 -4.404 -35.083 1.00 51.66 100 SER A O 1
ATOM 830 N N . ASP A 1 101 ? 8.793 -4.968 -36.931 1.00 50.28 101 ASP A N 1
ATOM 831 C CA . ASP A 1 101 ? 9.695 -5.694 -37.815 1.00 50.28 101 ASP A CA 1
ATOM 832 C C . ASP A 1 101 ? 10.810 -6.601 -37.258 1.00 50.28 101 ASP A C 1
ATOM 834 O O . ASP A 1 101 ? 11.847 -6.177 -36.767 1.00 50.28 101 ASP A O 1
ATOM 838 N N . ARG A 1 102 ? 10.595 -7.891 -37.553 1.00 53.25 102 ARG A N 1
ATOM 839 C CA . ARG A 1 102 ? 11.509 -8.844 -38.213 1.00 53.25 102 ARG A CA 1
ATOM 840 C C . ARG A 1 102 ? 12.928 -9.012 -37.657 1.00 53.25 102 ARG A C 1
ATOM 842 O O . ARG A 1 102 ? 13.783 -8.149 -37.777 1.00 53.25 102 ARG A O 1
ATOM 849 N N . ASN A 1 103 ? 13.200 -10.280 -37.335 1.00 54.34 103 ASN A N 1
ATOM 850 C CA . ASN A 1 103 ? 14.509 -10.933 -37.303 1.00 54.34 103 ASN A CA 1
ATOM 851 C C . ASN A 1 103 ? 15.531 -10.345 -36.325 1.00 54.34 103 ASN A C 1
ATOM 853 O O . ASN A 1 103 ? 16.243 -9.417 -36.668 1.00 54.34 103 ASN A O 1
ATOM 857 N N . ILE A 1 104 ? 15.735 -11.028 -35.197 1.00 50.44 104 ILE A N 1
ATOM 858 C CA . ILE A 1 104 ? 17.062 -11.509 -34.784 1.00 50.44 104 ILE A CA 1
ATOM 859 C C . ILE A 1 104 ? 16.859 -12.669 -33.806 1.00 50.44 104 ILE A C 1
ATOM 861 O O . ILE A 1 104 ? 16.116 -12.596 -32.831 1.00 50.44 104 ILE A O 1
ATOM 865 N N . GLN A 1 105 ? 17.533 -13.767 -34.118 1.00 57.19 105 GLN A N 1
ATOM 866 C CA . GLN A 1 105 ? 17.665 -14.943 -33.285 1.00 57.19 105 GLN A CA 1
ATOM 867 C C . GLN A 1 105 ? 18.508 -14.588 -32.056 1.00 57.19 105 GLN A C 1
ATOM 869 O O . GLN A 1 105 ? 19.717 -14.398 -32.151 1.00 57.19 105 GLN A O 1
ATOM 874 N N . GLY A 1 106 ? 17.858 -14.475 -30.904 1.00 52.25 106 GLY A N 1
ATOM 875 C CA . GLY A 1 106 ? 18.493 -14.207 -29.622 1.00 52.25 106 GLY A CA 1
ATOM 876 C C . GLY A 1 106 ? 17.488 -14.456 -28.507 1.00 52.25 106 GLY A C 1
ATOM 877 O O . GLY A 1 106 ? 16.318 -14.111 -28.645 1.00 52.25 106 GLY A O 1
ATOM 878 N N . VAL A 1 107 ? 17.933 -15.127 -27.443 1.00 51.59 107 VAL A N 1
ATOM 879 C CA . VAL A 1 107 ? 17.164 -15.432 -26.224 1.00 51.59 107 VAL A CA 1
ATOM 880 C C . VAL A 1 107 ? 16.298 -14.225 -25.841 1.00 51.59 107 VAL A C 1
ATOM 882 O O . VAL A 1 107 ? 16.855 -13.128 -25.778 1.00 51.59 107 VAL A O 1
ATOM 885 N N . PRO A 1 108 ? 14.979 -14.373 -25.593 1.00 53.31 108 PRO A N 1
ATOM 886 C CA . PRO A 1 108 ? 14.158 -13.230 -25.237 1.00 53.31 108 PRO A CA 1
ATOM 887 C C . PRO A 1 108 ? 14.678 -12.699 -23.903 1.00 53.31 108 PRO A C 1
ATOM 889 O O . PRO A 1 108 ? 14.466 -13.307 -22.853 1.00 53.31 108 PRO A O 1
ATOM 892 N N . GLN A 1 109 ? 15.401 -11.577 -23.941 1.00 54.94 109 GLN A N 1
ATOM 893 C CA . GLN A 1 109 ? 15.555 -10.751 -22.759 1.00 54.94 109 GLN A CA 1
ATOM 894 C C . GLN A 1 109 ? 14.135 -10.458 -22.300 1.00 54.94 109 GLN A C 1
ATOM 896 O O . GLN A 1 109 ? 13.307 -9.956 -23.057 1.00 54.94 109 GLN A O 1
ATOM 901 N N . SER A 1 110 ? 13.824 -10.906 -21.092 1.00 59.69 110 SER A N 1
ATOM 902 C CA . SER A 1 110 ? 12.550 -10.651 -20.451 1.00 59.69 110 SER A CA 1
ATOM 903 C C . SER A 1 110 ? 12.344 -9.135 -20.406 1.00 59.69 110 SER A C 1
ATOM 905 O O . SER A 1 110 ? 12.891 -8.479 -19.521 1.00 59.69 110 SER A O 1
ATOM 907 N N . ASN A 1 111 ? 11.583 -8.582 -21.359 1.00 81.50 111 ASN A N 1
ATOM 908 C CA . ASN A 1 111 ? 11.193 -7.168 -21.431 1.00 81.50 111 ASN A CA 1
ATOM 909 C C . ASN A 1 111 ? 10.148 -6.859 -20.347 1.00 81.50 111 ASN A C 1
ATOM 911 O O . ASN A 1 111 ? 9.037 -6.409 -20.623 1.00 81.50 111 ASN A O 1
ATOM 915 N N . MET A 1 112 ? 10.481 -7.188 -19.104 1.00 85.06 112 MET A N 1
ATOM 916 C CA . MET A 1 112 ? 9.692 -6.859 -17.934 1.00 85.06 112 MET A CA 1
ATOM 917 C C . MET A 1 112 ? 10.194 -5.535 -17.385 1.00 85.06 112 MET A C 1
ATOM 919 O O . MET A 1 112 ? 11.392 -5.348 -17.174 1.00 85.06 112 MET A O 1
ATOM 923 N N . VAL A 1 113 ? 9.265 -4.621 -17.152 1.00 91.81 113 VAL A N 1
ATOM 924 C CA . VAL A 1 113 ? 9.529 -3.334 -16.529 1.00 91.81 113 VAL A CA 1
ATOM 925 C C . VAL A 1 113 ? 8.841 -3.312 -15.180 1.00 91.81 113 VAL A C 1
ATOM 927 O O . VAL A 1 113 ? 7.672 -3.671 -15.048 1.00 91.81 113 VAL A O 1
ATOM 930 N N . ARG A 1 114 ? 9.589 -2.891 -14.166 1.00 93.94 114 ARG A N 1
ATOM 931 C CA . ARG A 1 114 ? 9.061 -2.713 -12.823 1.00 93.94 114 ARG A CA 1
ATOM 932 C C . ARG A 1 114 ? 8.155 -1.495 -12.788 1.00 93.94 114 ARG A C 1
ATOM 934 O O . ARG A 1 114 ? 8.599 -0.413 -13.146 1.00 93.94 114 ARG A O 1
ATOM 941 N N . MET A 1 115 ? 6.933 -1.668 -12.311 1.00 95.44 115 MET A N 1
ATOM 942 C CA . MET A 1 115 ? 5.948 -0.609 -12.137 1.00 95.44 115 MET A CA 1
ATOM 943 C C . MET A 1 115 ? 5.665 -0.418 -10.652 1.00 95.44 115 MET A C 1
ATOM 945 O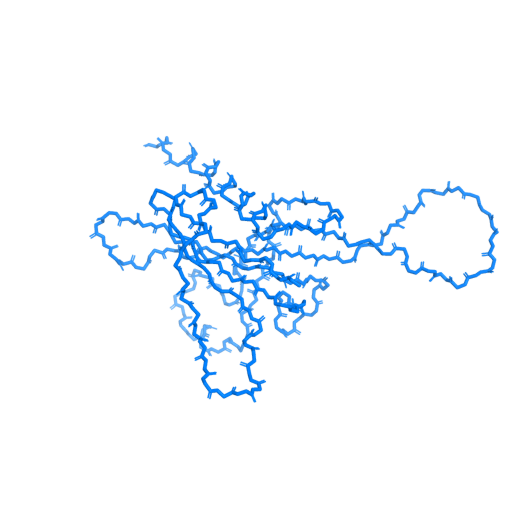 O . MET A 1 115 ? 5.341 -1.374 -9.952 1.00 95.44 115 MET A O 1
ATOM 949 N N . TRP A 1 116 ? 5.796 0.814 -10.173 1.00 96.88 116 TRP A N 1
ATOM 950 C CA . TRP A 1 116 ? 5.576 1.205 -8.786 1.00 96.88 116 TRP A CA 1
ATOM 951 C C . TRP A 1 116 ? 4.188 1.798 -8.593 1.00 96.88 116 TRP A C 1
ATOM 953 O O . TRP A 1 116 ? 3.692 2.558 -9.430 1.00 96.88 116 TRP A O 1
ATOM 963 N N . SER A 1 117 ? 3.572 1.492 -7.456 1.00 97.00 117 SER A N 1
ATOM 964 C CA . SER A 1 117 ? 2.246 1.990 -7.111 1.00 97.00 117 SER A CA 1
ATOM 965 C C . SER A 1 117 ? 2.038 2.122 -5.603 1.00 97.00 117 SER A C 1
ATOM 967 O O . SER A 1 117 ? 2.671 1.441 -4.792 1.00 97.00 117 SER A O 1
ATOM 969 N N . ILE A 1 118 ? 1.148 3.039 -5.222 1.00 97.31 118 ILE A N 1
ATOM 970 C CA . ILE A 1 118 ? 0.599 3.143 -3.869 1.00 97.31 118 ILE A CA 1
ATOM 971 C C . ILE A 1 118 ? -0.832 2.621 -3.905 1.00 97.31 118 ILE A C 1
ATOM 973 O O . ILE A 1 118 ? -1.620 2.988 -4.778 1.00 97.31 118 ILE A O 1
ATOM 977 N N . GLY A 1 119 ? -1.179 1.792 -2.927 1.00 95.38 119 GLY A N 1
ATOM 978 C CA . GLY A 1 119 ? -2.491 1.172 -2.846 1.00 95.38 119 GLY A CA 1
ATOM 979 C C . GLY A 1 119 ? -2.906 0.877 -1.416 1.00 95.38 119 GLY A C 1
ATOM 980 O O . GLY A 1 119 ? -2.074 0.800 -0.507 1.00 95.38 119 GLY A O 1
ATOM 981 N N . LYS A 1 120 ? -4.216 0.743 -1.228 1.00 93.81 120 LYS A N 1
ATOM 982 C CA . LYS A 1 120 ? -4.851 0.402 0.042 1.00 93.81 120 LYS A CA 1
ATOM 983 C C . LYS A 1 120 ? -5.012 -1.111 0.146 1.00 93.81 120 LYS A C 1
ATOM 985 O O . LYS A 1 120 ? -5.321 -1.787 -0.831 1.00 93.81 120 LYS A O 1
ATOM 990 N N . TRP A 1 121 ? -4.783 -1.642 1.338 1.00 89.81 121 TRP A N 1
ATOM 991 C CA . TRP A 1 121 ? -5.132 -3.013 1.682 1.00 89.81 121 TRP A CA 1
ATOM 992 C C . TRP A 1 121 ? -6.595 -3.061 2.094 1.00 89.81 121 TRP A C 1
ATOM 994 O O . TRP A 1 121 ? -7.026 -2.298 2.959 1.00 89.81 121 TRP A O 1
ATOM 1004 N N . VAL A 1 122 ? -7.346 -3.935 1.436 1.00 87.81 122 VAL A N 1
ATOM 1005 C CA . VAL A 1 122 ? -8.782 -4.111 1.647 1.00 87.81 122 VAL A CA 1
ATOM 1006 C C . VAL A 1 122 ? -9.013 -5.555 2.047 1.00 87.81 122 VAL A C 1
ATOM 1008 O O . VAL A 1 122 ? -8.728 -6.458 1.259 1.00 87.81 122 VAL A O 1
ATOM 1011 N N . GLN A 1 123 ? -9.494 -5.772 3.270 1.00 82.88 123 GLN A N 1
ATOM 1012 C CA . GLN A 1 123 ? -9.817 -7.107 3.754 1.00 82.88 123 GLN A CA 1
ATOM 1013 C C . GLN A 1 123 ? -10.917 -7.737 2.899 1.00 82.88 123 GLN A C 1
ATOM 1015 O O . GLN A 1 123 ? -11.895 -7.077 2.558 1.00 82.88 123 GLN A O 1
ATOM 1020 N N . VAL A 1 124 ? -10.736 -9.008 2.552 1.00 83.12 124 VAL A N 1
ATOM 1021 C CA . VAL A 1 124 ? -11.714 -9.795 1.787 1.00 83.12 124 VAL A CA 1
ATOM 1022 C C . VAL A 1 124 ? -12.204 -10.989 2.596 1.00 83.12 124 VAL A C 1
ATOM 1024 O O . VAL A 1 124 ? -13.385 -11.306 2.553 1.00 83.12 124 VAL A O 1
ATOM 1027 N N . ASP A 1 125 ? -11.298 -11.662 3.306 1.00 78.88 125 ASP A N 1
ATOM 1028 C CA . ASP A 1 125 ? -11.586 -12.889 4.049 1.00 78.88 125 ASP A CA 1
ATOM 1029 C C . ASP A 1 125 ? -10.683 -12.927 5.295 1.00 78.88 125 ASP A C 1
ATOM 1031 O O . ASP A 1 125 ? -9.468 -12.766 5.137 1.00 78.88 125 ASP A O 1
ATOM 1035 N N . PRO A 1 126 ? -11.205 -13.091 6.517 1.00 77.44 126 PRO A N 1
ATOM 1036 C CA . PRO A 1 126 ? -12.625 -13.226 6.857 1.00 77.44 126 PRO A CA 1
ATOM 1037 C C . PRO A 1 126 ? -13.405 -11.954 6.504 1.00 77.44 126 PRO A C 1
ATOM 1039 O O . PRO A 1 126 ? -12.800 -10.898 6.291 1.00 77.44 126 PRO A O 1
ATOM 1042 N N . ASN A 1 127 ? -14.729 -12.043 6.385 1.00 79.25 127 ASN A N 1
ATOM 1043 C CA . ASN A 1 127 ? -15.546 -10.876 6.064 1.00 79.25 127 ASN A CA 1
ATOM 1044 C C . ASN A 1 127 ? -15.344 -9.803 7.159 1.00 79.25 127 ASN A C 1
ATOM 1046 O O . ASN A 1 127 ? -15.552 -10.110 8.330 1.00 79.25 127 ASN A O 1
ATOM 1050 N N . PRO A 1 128 ? -14.916 -8.568 6.829 1.00 77.00 128 PRO A N 1
ATOM 1051 C CA . PRO A 1 128 ? -14.673 -7.539 7.840 1.00 77.00 128 PRO A CA 1
ATOM 1052 C C . PRO A 1 128 ? -15.926 -7.181 8.651 1.00 77.00 128 PRO A C 1
ATOM 1054 O O . PRO A 1 128 ? -15.794 -6.789 9.806 1.00 77.00 128 PRO A O 1
ATOM 1057 N N . ASP A 1 129 ? -17.115 -7.373 8.073 1.00 81.44 129 ASP A N 1
ATOM 1058 C CA . ASP A 1 129 ? -18.405 -7.070 8.699 1.00 81.44 129 ASP A CA 1
ATOM 1059 C C . ASP A 1 129 ? -19.022 -8.287 9.415 1.00 81.44 129 ASP A C 1
ATOM 1061 O O . ASP A 1 129 ? -20.179 -8.250 9.831 1.00 81.44 129 ASP A O 1
ATOM 1065 N N . THR A 1 130 ? -18.287 -9.400 9.526 1.00 79.50 130 THR A N 1
ATOM 1066 C CA . THR A 1 130 ? -18.780 -10.596 10.219 1.00 79.50 130 THR A CA 1
ATOM 1067 C C . THR A 1 130 ? -18.766 -10.395 11.733 1.00 79.50 130 THR A C 1
ATOM 1069 O O . THR A 1 130 ? -17.756 -10.000 12.318 1.00 79.50 130 THR A O 1
ATOM 1072 N N . GLU A 1 131 ? -19.883 -10.710 12.388 1.00 82.19 131 GLU A N 1
ATOM 1073 C CA . GLU A 1 131 ? -19.949 -10.802 13.852 1.00 82.19 131 GLU A CA 1
ATOM 1074 C C . GLU A 1 131 ? -19.451 -12.167 14.361 1.00 82.19 131 GLU A C 1
ATOM 1076 O O . GLU A 1 131 ? -19.217 -12.340 15.560 1.00 82.19 131 GLU A O 1
ATOM 1081 N N . ASP A 1 132 ? -19.263 -13.145 13.464 1.00 82.06 132 ASP A N 1
ATOM 1082 C CA . ASP A 1 132 ? -18.780 -14.473 13.827 1.00 82.06 132 ASP A CA 1
ATOM 1083 C C . ASP A 1 132 ? -17.257 -14.472 14.029 1.00 82.06 132 ASP A C 1
ATOM 1085 O O . ASP A 1 132 ? -16.452 -14.570 13.099 1.00 82.06 132 ASP A O 1
ATOM 1089 N N . ILE A 1 133 ? -16.846 -14.402 15.294 1.00 78.88 133 ILE A N 1
ATOM 1090 C CA . ILE A 1 133 ? -15.438 -14.457 15.690 1.00 78.88 133 ILE A CA 1
ATOM 1091 C C . ILE A 1 133 ? -14.745 -15.760 15.255 1.00 78.88 133 ILE A C 1
ATOM 1093 O O . ILE A 1 133 ? -13.521 -15.773 15.100 1.00 78.88 133 ILE A O 1
ATOM 1097 N N . TYR A 1 134 ? -15.481 -16.855 15.028 1.00 80.00 134 TYR A N 1
ATOM 1098 C CA . TYR A 1 134 ? -14.880 -18.105 14.571 1.00 80.00 134 TYR A CA 1
ATOM 1099 C C . TYR A 1 134 ? -14.332 -17.993 13.151 1.00 80.00 134 TYR A C 1
ATOM 1101 O O . TYR A 1 134 ? -13.309 -18.614 12.872 1.00 80.00 134 TYR A O 1
ATOM 1109 N N . GLU A 1 135 ? -14.914 -17.159 12.284 1.00 73.69 135 GLU A N 1
ATOM 1110 C CA . GLU A 1 135 ? -14.337 -16.896 10.961 1.00 73.69 135 GLU A CA 1
ATOM 1111 C C . GLU A 1 135 ? -12.933 -16.299 11.087 1.00 73.69 135 GLU A C 1
ATOM 1113 O O . GLU A 1 135 ? -12.013 -16.705 10.380 1.00 73.69 135 GLU A O 1
ATOM 1118 N N . TRP A 1 136 ? -12.730 -15.399 12.050 1.00 74.50 136 TRP A N 1
ATOM 1119 C CA . TRP A 1 136 ? -11.425 -14.804 12.328 1.00 74.50 136 TRP A CA 1
ATOM 1120 C C . TRP A 1 136 ? -10.449 -15.771 12.988 1.00 74.50 136 TRP A C 1
ATOM 1122 O O . TRP A 1 136 ? -9.275 -15.795 12.623 1.00 74.50 136 TRP A O 1
ATOM 1132 N N . ILE A 1 137 ? -10.917 -16.569 13.949 1.00 77.00 137 ILE A N 1
ATOM 1133 C CA . ILE A 1 137 ? -10.073 -17.520 14.687 1.00 77.00 137 ILE A CA 1
ATOM 1134 C C . ILE A 1 137 ? -9.625 -18.678 13.787 1.00 77.00 137 ILE A C 1
ATOM 1136 O O . ILE A 1 137 ? -8.488 -19.135 13.893 1.00 77.00 137 ILE A O 1
ATOM 1140 N N . LEU A 1 138 ? -10.510 -19.162 12.914 1.00 79.75 138 LEU A N 1
ATOM 1141 C CA . LEU A 1 138 ? -10.239 -20.288 12.018 1.00 79.75 138 LEU A CA 1
ATOM 1142 C C . LEU A 1 138 ? -9.547 -19.855 10.718 1.00 79.75 138 LEU A C 1
ATOM 1144 O O . LEU A 1 138 ? -9.027 -20.703 9.989 1.00 79.75 138 LEU A O 1
ATOM 1148 N N . CYS A 1 139 ? -9.504 -18.554 10.416 1.00 74.12 139 CYS A N 1
ATOM 1149 C CA . CYS A 1 139 ? -8.775 -18.045 9.263 1.00 74.12 139 CYS A CA 1
ATOM 1150 C C . CYS A 1 139 ? -7.261 -18.168 9.482 1.00 74.12 139 CYS A C 1
ATOM 1152 O O . CYS A 1 139 ? -6.636 -17.361 10.168 1.00 74.12 139 CYS A O 1
ATOM 1154 N N . GLU A 1 140 ? -6.639 -19.161 8.843 1.00 73.12 140 GLU A N 1
ATOM 1155 C CA . GLU A 1 140 ? -5.187 -19.350 8.937 1.00 73.12 140 GLU A CA 1
ATOM 1156 C C . GLU A 1 140 ? -4.389 -18.156 8.386 1.00 73.12 140 GLU A C 1
ATOM 1158 O O . GLU A 1 140 ? -3.329 -17.820 8.915 1.00 73.12 140 GLU A O 1
ATOM 1163 N N . VAL A 1 141 ? -4.856 -17.542 7.290 1.00 71.81 141 VAL A N 1
ATOM 1164 C CA . VAL A 1 141 ? -4.228 -16.367 6.667 1.00 71.81 141 VAL A CA 1
ATOM 1165 C C . VAL A 1 141 ? -5.306 -15.475 6.051 1.00 71.81 141 VAL A C 1
ATOM 1167 O O . VAL A 1 141 ? -5.929 -15.901 5.072 1.00 71.81 141 VAL A O 1
ATOM 1170 N N . PRO A 1 142 ? -5.465 -14.229 6.535 1.00 76.00 142 PRO A N 1
ATOM 1171 C CA . PRO A 1 142 ? -6.411 -13.288 5.955 1.00 76.00 142 PRO A CA 1
ATOM 1172 C C . PRO A 1 142 ? -6.109 -13.013 4.482 1.00 76.00 142 PRO A C 1
ATOM 1174 O O . PRO A 1 142 ? -4.954 -12.788 4.093 1.00 76.00 142 PRO A O 1
ATOM 1177 N N . LYS A 1 143 ? -7.154 -12.996 3.656 1.00 78.25 143 LYS A N 1
ATOM 1178 C CA . LYS A 1 143 ? -7.077 -12.559 2.265 1.00 78.25 143 LYS A CA 1
ATOM 1179 C C . LYS A 1 143 ? -7.412 -11.086 2.178 1.00 78.25 143 LYS A C 1
ATOM 1181 O O . LYS A 1 143 ? -8.300 -10.573 2.859 1.00 78.25 143 LYS A O 1
ATOM 1186 N N . ALA A 1 144 ? -6.710 -10.422 1.277 1.00 82.88 144 ALA A N 1
ATOM 1187 C CA . ALA A 1 144 ? -6.927 -9.021 1.017 1.00 82.88 144 ALA A CA 1
ATOM 1188 C C . ALA A 1 144 ? -6.622 -8.678 -0.427 1.00 82.88 144 ALA A C 1
ATOM 1190 O O . ALA A 1 144 ? -5.734 -9.268 -1.049 1.00 82.88 144 ALA A O 1
ATOM 1191 N N . ASN A 1 145 ? -7.333 -7.671 -0.909 1.00 87.88 145 ASN A N 1
ATOM 1192 C CA . ASN A 1 145 ? -7.084 -7.060 -2.194 1.00 87.88 145 ASN A CA 1
ATOM 1193 C C . ASN A 1 145 ? -6.154 -5.861 -2.032 1.00 87.88 145 ASN A C 1
ATOM 1195 O O . ASN A 1 145 ? -6.252 -5.087 -1.075 1.00 87.88 145 ASN A O 1
ATOM 1199 N N . TYR A 1 146 ? -5.278 -5.698 -3.019 1.00 90.94 146 TYR A N 1
ATOM 1200 C CA . TYR A 1 146 ? -4.534 -4.467 -3.215 1.00 90.94 146 TYR A CA 1
ATOM 1201 C C . TYR A 1 146 ? -5.348 -3.542 -4.116 1.00 90.94 146 TYR A C 1
ATOM 1203 O O . TYR A 1 146 ? -5.446 -3.765 -5.322 1.00 90.94 146 TYR A O 1
ATOM 1211 N N . GLN A 1 147 ? -5.955 -2.514 -3.531 1.00 93.88 147 GLN A N 1
ATOM 1212 C CA . GLN A 1 147 ? -6.650 -1.480 -4.283 1.00 93.88 147 GLN A CA 1
ATOM 1213 C C . GLN A 1 147 ? -5.647 -0.395 -4.676 1.00 93.88 147 GLN A C 1
ATOM 1215 O O . GLN A 1 147 ? -5.288 0.451 -3.854 1.00 93.88 147 GLN A O 1
ATOM 1220 N N . THR A 1 148 ? -5.182 -0.417 -5.923 1.00 95.19 148 THR A N 1
ATOM 1221 C CA . THR A 1 148 ? -4.281 0.612 -6.460 1.00 95.19 148 THR A CA 1
ATOM 1222 C C . THR A 1 148 ? -4.948 1.986 -6.415 1.00 95.19 148 THR A C 1
ATOM 1224 O O . THR A 1 148 ? -6.049 2.163 -6.931 1.00 95.19 148 THR A O 1
ATOM 1227 N N . LEU A 1 149 ? -4.269 2.961 -5.809 1.00 95.50 149 LEU A N 1
ATOM 1228 C CA . LEU A 1 149 ? -4.732 4.347 -5.695 1.00 95.50 149 LEU A CA 1
ATOM 1229 C C . LEU A 1 149 ? -3.915 5.301 -6.567 1.00 95.50 149 LEU A C 1
ATOM 1231 O O . LEU A 1 149 ? -4.451 6.281 -7.074 1.00 95.50 149 LEU A O 1
ATOM 1235 N N . LEU A 1 150 ? -2.620 5.025 -6.733 1.00 96.06 150 LEU A N 1
ATOM 1236 C CA . LEU A 1 150 ? -1.710 5.866 -7.502 1.00 96.06 150 LEU A CA 1
ATOM 1237 C C . LEU A 1 150 ? -0.651 5.014 -8.201 1.00 96.06 150 LEU A C 1
ATOM 1239 O O . LEU A 1 150 ? 0.038 4.226 -7.554 1.00 96.06 150 LEU A O 1
ATOM 1243 N N . LEU A 1 151 ? -0.495 5.207 -9.511 1.00 96.00 151 LEU A N 1
ATOM 1244 C CA . LEU A 1 151 ? 0.604 4.650 -10.302 1.00 96.00 151 LEU A CA 1
ATOM 1245 C C . LEU A 1 151 ? 1.755 5.662 -10.339 1.00 96.00 151 LEU A C 1
ATOM 1247 O O . LEU A 1 151 ? 1.541 6.824 -10.672 1.00 96.00 151 LEU A O 1
ATOM 1251 N N . LEU A 1 152 ? 2.965 5.221 -9.995 1.00 94.44 152 LEU A N 1
ATOM 1252 C CA . LEU A 1 152 ? 4.164 6.066 -9.909 1.00 94.44 152 LEU A CA 1
ATOM 1253 C C . LEU A 1 152 ? 5.107 5.903 -11.108 1.00 94.44 152 LEU A C 1
ATOM 1255 O O . LEU A 1 152 ? 5.981 6.738 -11.313 1.00 94.44 152 LEU A O 1
ATOM 1259 N N . GLY A 1 153 ? 4.922 4.851 -11.909 1.00 93.31 153 GLY A N 1
ATOM 1260 C CA . GLY A 1 153 ? 5.760 4.567 -13.073 1.00 93.31 153 GLY A CA 1
ATOM 1261 C C . GLY A 1 153 ? 6.930 3.643 -12.743 1.00 93.31 153 GLY A C 1
ATOM 1262 O O . GLY A 1 153 ? 6.813 2.774 -11.882 1.00 93.31 153 GLY A O 1
ATOM 1263 N N . THR A 1 154 ? 8.037 3.791 -13.469 1.00 94.19 154 THR A N 1
ATOM 1264 C CA . THR A 1 154 ? 9.136 2.811 -13.475 1.00 94.19 154 THR A CA 1
ATOM 1265 C C . THR A 1 154 ? 10.207 3.054 -12.422 1.00 94.19 154 THR A C 1
ATOM 1267 O O . THR A 1 154 ? 10.881 2.123 -11.975 1.00 94.19 154 THR A O 1
ATOM 1270 N N . ASP A 1 155 ? 10.351 4.306 -12.005 1.00 93.69 155 ASP A N 1
ATOM 1271 C CA . ASP A 1 155 ? 11.415 4.726 -11.106 1.00 93.69 155 ASP A CA 1
ATOM 1272 C C . ASP A 1 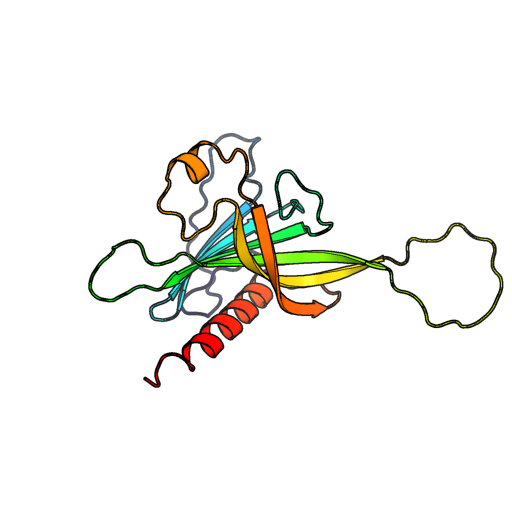155 ? 11.022 4.469 -9.650 1.00 93.69 155 ASP A C 1
ATOM 1274 O O . ASP A 1 155 ? 9.919 4.810 -9.217 1.00 93.69 155 ASP A O 1
ATOM 1278 N N . GLU A 1 156 ? 11.928 3.861 -8.874 1.00 91.69 156 GLU A N 1
ATOM 1279 C CA . GLU A 1 156 ? 11.687 3.639 -7.445 1.00 91.69 156 GLU A CA 1
ATOM 1280 C C . GLU A 1 156 ? 11.619 4.994 -6.725 1.00 91.69 156 GLU A C 1
ATOM 1282 O O . GLU A 1 156 ? 12.624 5.712 -6.682 1.00 91.69 156 GLU A O 1
ATOM 1287 N N . PRO A 1 157 ? 10.480 5.352 -6.104 1.00 89.88 157 PRO A N 1
ATOM 1288 C CA . PRO A 1 157 ? 10.400 6.580 -5.334 1.00 89.88 157 PRO A CA 1
ATOM 1289 C C . PRO A 1 157 ? 11.258 6.463 -4.069 1.00 89.88 157 PRO A C 1
ATOM 1291 O O . PRO A 1 157 ? 11.341 5.410 -3.426 1.00 89.88 157 PRO A O 1
ATOM 1294 N N . SER A 1 158 ? 11.844 7.582 -3.643 1.00 86.81 158 SER A N 1
ATOM 1295 C CA . SER A 1 158 ? 12.465 7.644 -2.320 1.00 86.81 158 SER A CA 1
ATOM 1296 C C . SER A 1 158 ? 11.413 7.425 -1.222 1.00 86.81 158 SER A C 1
ATOM 1298 O O . SER A 1 158 ? 10.221 7.679 -1.415 1.00 86.81 158 SER A O 1
ATOM 1300 N N . CYS A 1 159 ? 11.848 7.011 -0.027 1.00 83.56 159 CYS A N 1
ATOM 1301 C CA . CYS A 1 159 ? 10.942 6.859 1.121 1.00 83.56 159 CYS A CA 1
ATOM 1302 C C . CYS A 1 159 ? 10.196 8.153 1.430 1.00 83.56 159 CYS A C 1
ATOM 1304 O O . CYS A 1 159 ? 9.043 8.125 1.865 1.00 83.56 159 CYS A O 1
ATOM 1306 N N . CYS A 1 160 ? 10.902 9.269 1.235 1.00 82.06 160 CYS A N 1
ATOM 1307 C CA . CYS A 1 160 ? 10.366 10.580 1.485 1.00 82.06 160 CYS A CA 1
ATOM 1308 C C . CYS A 1 160 ? 9.245 10.892 0.486 1.00 82.06 160 CYS A C 1
ATOM 1310 O O . CYS A 1 160 ? 8.090 11.036 0.870 1.00 82.06 160 CYS A O 1
ATOM 1312 N N . THR A 1 161 ? 9.581 10.840 -0.803 1.00 86.19 161 THR A N 1
ATOM 1313 C CA . THR A 1 161 ? 8.668 11.100 -1.920 1.00 86.19 161 THR A CA 1
ATOM 1314 C C . THR A 1 161 ? 7.426 10.207 -1.870 1.00 86.19 161 THR A C 1
ATOM 1316 O O . THR A 1 161 ? 6.309 10.679 -2.050 1.00 86.19 161 THR A O 1
ATOM 1319 N N . ALA A 1 162 ? 7.597 8.917 -1.569 1.00 90.00 162 ALA A N 1
ATOM 1320 C CA . ALA A 1 162 ? 6.479 7.988 -1.443 1.00 90.00 162 ALA A CA 1
ATOM 1321 C C . ALA A 1 162 ? 5.543 8.348 -0.275 1.00 90.00 162 ALA A C 1
ATOM 1323 O O . ALA A 1 162 ? 4.325 8.220 -0.392 1.00 90.00 162 ALA A O 1
ATOM 1324 N N . THR A 1 163 ? 6.103 8.818 0.845 1.00 88.12 163 THR A N 1
ATOM 1325 C CA . THR A 1 163 ? 5.312 9.271 1.998 1.00 88.12 163 THR A CA 1
ATOM 1326 C C . THR A 1 163 ? 4.585 10.578 1.683 1.00 88.12 163 THR A C 1
ATOM 1328 O O . THR A 1 163 ? 3.425 10.715 2.061 1.00 88.12 163 THR A O 1
ATOM 1331 N N . ASP A 1 164 ? 5.207 11.494 0.939 1.00 87.88 164 ASP A N 1
ATOM 1332 C CA . ASP A 1 164 ? 4.575 12.745 0.505 1.00 87.88 164 ASP A CA 1
ATOM 1333 C C . ASP A 1 164 ? 3.381 12.476 -0.424 1.00 87.88 164 ASP A C 1
ATOM 1335 O O . ASP A 1 164 ? 2.308 13.050 -0.234 1.00 87.88 164 ASP A O 1
ATOM 1339 N N . PHE A 1 165 ? 3.512 11.539 -1.374 1.00 92.31 165 PHE A N 1
ATOM 1340 C CA . PHE A 1 165 ? 2.386 11.108 -2.210 1.00 92.31 165 PHE A CA 1
ATOM 1341 C C . PHE A 1 165 ? 1.238 10.527 -1.380 1.00 92.31 165 PHE A C 1
ATOM 1343 O O . PHE A 1 165 ? 0.077 10.863 -1.618 1.00 92.31 165 PHE A O 1
ATOM 1350 N N . LEU A 1 166 ? 1.535 9.700 -0.371 1.00 92.69 166 LEU A N 1
ATOM 1351 C CA . LEU A 1 166 ? 0.497 9.199 0.528 1.00 92.69 166 LEU A CA 1
ATOM 1352 C C . LEU A 1 166 ? -0.175 10.339 1.303 1.00 92.69 166 LEU A C 1
ATOM 1354 O O . LEU A 1 166 ? -1.397 10.355 1.409 1.00 92.69 166 LEU A O 1
ATOM 1358 N N . GLN A 1 167 ? 0.588 11.295 1.837 1.00 89.19 167 GLN A N 1
ATOM 1359 C CA . GLN A 1 167 ? 0.014 12.440 2.550 1.00 89.19 167 GLN A CA 1
ATOM 1360 C C . GLN A 1 167 ? -0.931 13.243 1.650 1.00 89.19 167 GLN A C 1
ATOM 1362 O O . GLN A 1 167 ? -2.020 13.620 2.090 1.00 89.19 167 GLN A O 1
ATOM 1367 N N . GLN A 1 168 ? -0.559 13.449 0.383 1.00 89.75 168 GLN A N 1
ATOM 1368 C CA . GLN A 1 168 ? -1.428 14.094 -0.600 1.00 89.75 168 GLN A CA 1
ATOM 1369 C C . GLN A 1 168 ? -2.725 13.300 -0.791 1.00 89.75 168 GLN A C 1
ATOM 1371 O O . GLN A 1 168 ? -3.799 13.891 -0.688 1.00 89.75 168 GLN A O 1
ATOM 1376 N N . LEU A 1 169 ? -2.652 11.975 -0.974 1.00 91.44 169 LEU A N 1
ATOM 1377 C CA . LEU A 1 169 ? -3.835 11.109 -1.090 1.00 91.44 169 LEU A CA 1
ATOM 1378 C C . LEU A 1 169 ? -4.744 11.200 0.148 1.00 91.44 169 LEU A C 1
ATOM 1380 O O . LEU A 1 169 ? -5.960 11.344 0.024 1.00 91.44 169 LEU A O 1
ATOM 1384 N N . LEU A 1 170 ? -4.164 11.156 1.350 1.00 88.94 170 LEU A N 1
ATOM 1385 C CA . LEU A 1 170 ? -4.917 11.226 2.605 1.00 88.94 170 LEU A CA 1
ATOM 1386 C C . LEU A 1 170 ? -5.613 12.579 2.787 1.00 88.94 170 LEU A C 1
ATOM 1388 O O . LEU A 1 170 ? -6.756 12.610 3.239 1.00 88.94 170 LEU A O 1
ATOM 1392 N N . THR A 1 171 ? -4.947 13.671 2.409 1.00 83.56 171 THR A N 1
ATOM 1393 C CA . THR A 1 171 ? -5.482 15.035 2.542 1.00 83.56 171 THR A CA 1
ATOM 1394 C C . THR A 1 171 ? -6.602 15.298 1.531 1.00 83.56 171 THR A C 1
ATOM 1396 O O . THR A 1 171 ? -7.642 15.833 1.905 1.00 83.56 171 THR A O 1
ATOM 1399 N N . HIS A 1 172 ? -6.458 14.852 0.276 1.00 78.94 172 HIS A N 1
ATOM 1400 C CA . HIS A 1 172 ? -7.515 14.999 -0.739 1.00 78.94 172 HIS A CA 1
ATOM 1401 C C . HIS A 1 172 ? -8.790 14.225 -0.370 1.00 78.94 172 HIS A C 1
ATOM 1403 O O . HIS A 1 172 ? -9.903 14.699 -0.607 1.00 78.94 172 HIS A O 1
ATOM 1409 N N . ASN A 1 173 ? -8.648 13.068 0.278 1.00 62.09 173 ASN A N 1
ATOM 1410 C CA . ASN A 1 173 ? -9.787 12.273 0.738 1.00 62.09 173 ASN A CA 1
ATOM 1411 C C . ASN A 1 173 ? -10.482 12.854 1.987 1.00 62.09 173 ASN A C 1
ATOM 1413 O O . ASN A 1 173 ? -11.606 12.461 2.294 1.00 62.09 173 ASN A O 1
ATOM 1417 N N . GLN A 1 174 ? -9.860 13.790 2.717 1.00 53.88 174 GLN A N 1
ATOM 1418 C CA . GLN A 1 174 ? -10.517 14.478 3.837 1.00 53.88 174 GLN A CA 1
ATOM 1419 C C . GLN A 1 174 ? -11.519 15.539 3.369 1.00 53.88 174 GLN A C 1
ATOM 1421 O O . GLN A 1 174 ? -12.552 15.716 4.010 1.00 53.88 174 GLN A O 1
ATOM 1426 N N . THR A 1 175 ? -11.269 16.199 2.236 1.00 43.31 175 THR A N 1
ATOM 1427 C CA . THR A 1 175 ? -12.117 17.293 1.728 1.00 43.31 175 THR A CA 1
ATOM 1428 C C . THR A 1 175 ? -13.550 16.882 1.368 1.00 43.31 175 THR A C 1
ATOM 1430 O O . THR A 1 175 ? -14.426 17.738 1.343 1.00 43.31 175 THR A O 1
ATOM 1433 N N . PHE A 1 176 ? -13.829 15.592 1.154 1.00 34.59 176 PHE A N 1
ATOM 1434 C CA . PHE A 1 176 ? -15.182 15.104 0.846 1.00 34.59 176 PHE A CA 1
ATOM 1435 C C . PHE A 1 176 ? -16.031 14.748 2.077 1.00 34.59 176 PHE A C 1
ATOM 1437 O O . PHE A 1 176 ? -17.237 14.579 1.941 1.00 34.59 176 PHE A O 1
ATOM 1444 N N . ASN A 1 177 ? -15.442 14.664 3.275 1.00 34.84 177 ASN A N 1
ATOM 1445 C CA . ASN A 1 177 ? -16.158 14.243 4.488 1.00 34.84 177 ASN A CA 1
ATOM 1446 C C . ASN A 1 177 ? -16.644 15.407 5.375 1.00 34.84 177 ASN A C 1
ATOM 1448 O O . ASN A 1 177 ? -17.235 15.157 6.419 1.00 34.84 177 ASN A O 1
ATOM 1452 N N . PHE A 1 178 ? -16.439 16.665 4.964 1.00 33.31 178 PHE A N 1
ATOM 1453 C CA . PHE A 1 178 ? -16.881 17.861 5.707 1.00 33.31 178 PHE A CA 1
ATOM 1454 C C . PHE A 1 178 ? -18.130 18.547 5.126 1.00 33.31 178 PHE A C 1
ATOM 1456 O O . PHE A 1 178 ? -18.485 19.640 5.560 1.00 33.31 178 PHE A O 1
ATOM 1463 N N . ILE A 1 179 ? -18.818 17.917 4.168 1.00 34.56 179 ILE A N 1
ATOM 1464 C CA . ILE A 1 179 ? -20.134 18.365 3.690 1.00 34.56 179 ILE A CA 1
ATOM 1465 C C . ILE A 1 179 ? -21.140 17.234 3.927 1.00 34.56 179 ILE A C 1
ATOM 1467 O O . ILE A 1 179 ? -21.419 16.438 3.031 1.00 34.56 179 ILE A O 1
ATOM 1471 N N . LYS A 1 180 ? -21.658 17.151 5.150 1.00 31.69 180 LYS A N 1
ATOM 1472 C CA . LYS A 1 180 ? -22.938 16.519 5.475 1.00 31.69 180 LYS A CA 1
ATOM 1473 C C . LYS A 1 180 ? -23.620 17.332 6.560 1.00 31.69 180 LYS A C 1
ATOM 1475 O O . LYS A 1 180 ? -22.912 17.709 7.518 1.00 31.69 180 LYS A O 1
#

pLDDT: mean 71.19, std 21.8, range [23.53, 97.31]

Organism: NCBI:txid375764

Foldseek 3Di:
DDDDFADEQLDGDPDDDDDPPPPDPDDDDQWDWYWYDHVQKIKIKIAGNDFDAPFDPDRPQKTFGMKIWIFGHDDPDPPDGDTKIKTWIKGWAQDDDDDDDDDDDDDPPRNTAIWIFMWTWAWDFPPPPDPPCVSVVVPPGTDTDTGTDDTPGRDDDDPSRVVSVVVVVVVVVVVVPPPD

Sequence (180 aa):
MKEICLFNNGKAVVSSVLTVSSYHSTSVSHFYIGQFCLGQIRVTTFRYCKPTPYLARVNTGLYKRMRWNVQRLEYEMELQTDKEHFFLCYEDVLVRHAESDRNIQGVPQSNMVRMWSIGKWVQVDPNPDTEDIYEWILCEVPKANYQTLLLLGTDEPSCCTATDFLQQLLTHNQTFNFIK